Protein AF-A0A1X6YKL1-F1 (afdb_monomer_lite)

Sequence (80 aa):
MTGKGTVHADHVVNAGGLWAREVAAMAGVYVPLIPMERHCIVTDDVPEIYGRDSEHPMLSIAASESDLRQEEGGLSGGGR

pLDDT: mean 93.74, std 5.24, range [61.84, 98.06]

InterPro domains:
  IPR036188 FAD/NAD(P)-binding domain superfamily [G3DSA:3.50.50.60] (2-32)
  IPR036188 FAD/NAD(P)-binding domain superfamily [SSF51905] (2-60)

Organism: NCBI:txid396013

Structure (mmCIF, N/CA/C/O backbone):
data_AF-A0A1X6YKL1-F1
#
_entry.id   AF-A0A1X6YKL1-F1
#
loop_
_atom_site.group_PDB
_atom_site.id
_atom_site.type_symbol
_atom_site.label_atom_id
_atom_site.label_alt_id
_atom_site.label_comp_id
_atom_site.label_asym_id
_atom_site.label_entity_id
_atom_site.label_seq_id
_atom_site.pdbx_PDB_ins_code
_atom_site.Cartn_x
_atom_site.Cartn_y
_atom_site.Cartn_z
_atom_site.occupancy
_atom_site.B_iso_or_equiv
_atom_site.auth_seq_id
_atom_site.auth_comp_id
_atom_site.auth_asym_id
_atom_site.auth_atom_id
_atom_site.pdbx_PDB_model_num
ATOM 1 N N . MET A 1 1 ? -10.536 16.318 16.913 1.00 61.84 1 MET A N 1
ATOM 2 C CA . MET A 1 1 ? -10.769 17.735 16.555 1.00 61.84 1 MET A CA 1
ATOM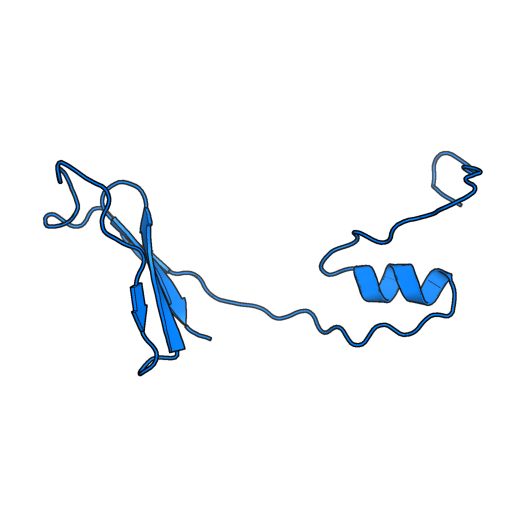 3 C C . MET A 1 1 ? -9.752 18.109 15.487 1.00 61.84 1 MET A C 1
ATOM 5 O O . MET A 1 1 ? -8.612 17.679 15.603 1.00 61.84 1 MET A O 1
ATOM 9 N N . THR A 1 2 ? -10.153 18.809 14.428 1.00 90.62 2 THR A N 1
ATOM 10 C CA . THR A 1 2 ? -9.218 19.284 13.391 1.00 90.62 2 THR A CA 1
ATOM 11 C C . THR A 1 2 ? -8.826 20.734 13.672 1.00 90.62 2 THR A C 1
ATOM 13 O O . THR A 1 2 ? -9.494 21.406 14.458 1.00 90.62 2 THR A O 1
ATOM 16 N N . GLY A 1 3 ? -7.823 21.265 12.968 1.00 95.12 3 GLY A N 1
ATOM 17 C CA . GLY A 1 3 ? -7.522 22.704 13.011 1.00 95.12 3 GLY A CA 1
ATOM 18 C C . GLY A 1 3 ? -8.670 23.608 12.524 1.00 95.12 3 GLY A C 1
ATOM 19 O O . GLY A 1 3 ? -8.622 24.812 12.733 1.00 95.12 3 GLY A O 1
ATOM 20 N N . LYS A 1 4 ? -9.711 23.041 11.895 1.00 95.81 4 LYS A N 1
ATOM 21 C CA . LYS A 1 4 ? -10.906 23.749 11.405 1.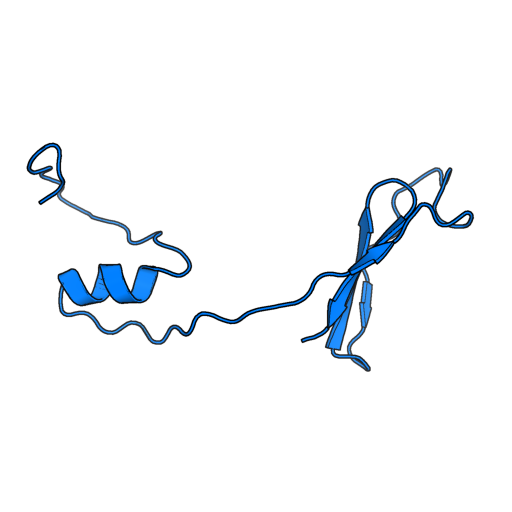00 95.81 4 LYS A CA 1
ATOM 22 C C . LYS A 1 4 ? -12.148 23.515 12.280 1.00 95.81 4 LYS A C 1
ATOM 24 O O . LYS A 1 4 ? -13.247 23.887 11.885 1.00 95.81 4 LYS A O 1
ATOM 29 N N . GLY A 1 5 ? -11.987 22.882 13.444 1.00 95.62 5 GLY A N 1
ATOM 30 C CA . GLY A 1 5 ? -13.080 22.546 14.359 1.00 95.62 5 GLY A CA 1
ATOM 31 C C . GLY A 1 5 ? -13.470 21.065 14.344 1.00 95.62 5 GLY A C 1
ATOM 32 O O . GLY A 1 5 ? -12.704 20.190 13.915 1.00 95.62 5 GLY A O 1
ATOM 33 N N . THR A 1 6 ? -14.657 20.780 14.879 1.00 96.50 6 THR A N 1
ATOM 34 C CA . THR A 1 6 ? -15.198 19.425 15.054 1.00 96.50 6 THR A CA 1
ATOM 35 C C . THR A 1 6 ? -16.175 19.086 13.936 1.00 96.50 6 THR A C 1
ATOM 37 O O . THR A 1 6 ? -17.048 19.883 13.607 1.00 96.50 6 THR A O 1
ATOM 40 N N . VAL A 1 7 ? -16.040 17.883 13.381 1.00 95.94 7 VAL A N 1
ATOM 41 C CA . VAL A 1 7 ? -16.989 17.300 12.429 1.00 95.94 7 VAL A CA 1
ATOM 42 C C . VAL A 1 7 ? -17.718 16.165 13.140 1.00 95.94 7 VAL A C 1
ATOM 44 O O . VAL A 1 7 ? -17.069 15.320 13.756 1.00 95.94 7 VAL A O 1
ATOM 47 N N . HIS A 1 8 ? -19.048 16.159 13.065 1.00 96.62 8 HIS A N 1
ATOM 48 C CA . HIS A 1 8 ? -19.889 15.071 13.561 1.00 96.62 8 HIS A CA 1
ATOM 49 C C . HIS A 1 8 ? -20.245 14.137 12.402 1.00 96.62 8 HIS A C 1
ATOM 51 O O . HIS A 1 8 ? -20.637 14.609 11.337 1.00 96.62 8 HIS A O 1
ATOM 57 N N . ALA A 1 9 ? -20.094 12.831 12.607 1.00 96.69 9 ALA A N 1
ATOM 58 C CA . ALA A 1 9 ? -20.437 11.803 11.633 1.00 96.69 9 ALA A CA 1
ATOM 59 C C . ALA A 1 9 ? -20.877 10.527 12.359 1.00 96.69 9 ALA A C 1
ATOM 61 O O . ALA A 1 9 ? -20.307 10.194 13.399 1.00 96.69 9 ALA A O 1
ATOM 62 N N . ASP A 1 10 ? -21.845 9.807 11.789 1.00 98.06 10 ASP A N 1
ATOM 63 C CA . ASP A 1 10 ? -22.303 8.514 12.320 1.00 98.06 10 ASP A CA 1
ATOM 64 C C . ASP A 1 10 ? -21.251 7.412 12.117 1.00 98.06 10 ASP A C 1
ATOM 66 O O . ASP A 1 10 ? -21.105 6.501 12.934 1.00 98.06 10 ASP A O 1
ATOM 70 N N . HIS A 1 11 ? -20.480 7.518 11.030 1.00 97.31 11 HIS A N 1
ATOM 71 C CA . HIS A 1 11 ? -19.434 6.573 10.658 1.00 97.31 11 HIS A CA 1
ATOM 72 C C . HIS A 1 11 ? -18.173 7.300 10.190 1.00 97.31 11 HIS A C 1
ATOM 74 O O . HIS A 1 11 ? -18.239 8.318 9.501 1.00 97.31 11 HIS A O 1
ATOM 80 N N . VAL A 1 12 ? -17.014 6.738 10.530 1.00 96.12 12 VAL A N 1
ATOM 81 C CA . VAL A 1 12 ? -15.697 7.226 10.107 1.00 96.12 12 VAL A CA 1
ATOM 82 C C . VAL A 1 12 ? -14.913 6.056 9.520 1.00 96.12 12 VAL A C 1
ATOM 84 O O . VAL A 1 12 ? -14.803 5.008 10.153 1.00 96.12 12 VAL A O 1
ATOM 87 N N . VAL A 1 13 ? -14.353 6.238 8.321 1.00 97.19 13 VAL A N 1
ATOM 88 C CA . VAL A 1 13 ? -13.493 5.247 7.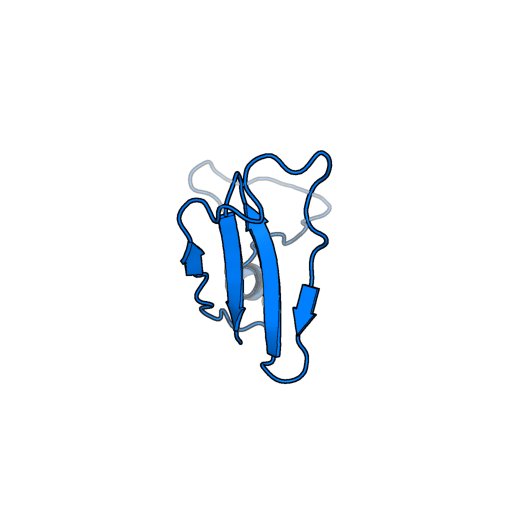656 1.00 97.19 13 VAL A CA 1
ATOM 89 C C . VAL A 1 13 ? -12.046 5.716 7.725 1.00 97.19 13 VAL A C 1
ATOM 91 O O . VAL A 1 13 ? -11.715 6.814 7.278 1.00 97.19 13 VAL A O 1
ATOM 94 N N . ASN A 1 14 ? -11.171 4.876 8.273 1.00 97.19 14 ASN A N 1
ATOM 95 C CA . ASN A 1 14 ? -9.739 5.137 8.282 1.00 97.19 14 ASN A CA 1
ATOM 96 C C . ASN A 1 14 ? -9.115 4.721 6.939 1.00 97.19 14 ASN A C 1
ATOM 98 O O . ASN A 1 14 ? -8.952 3.534 6.672 1.00 97.19 14 ASN A O 1
ATOM 102 N N . ALA A 1 15 ? -8.752 5.710 6.121 1.00 96.75 15 ALA A N 1
ATOM 103 C CA . ALA A 1 15 ? -8.036 5.546 4.852 1.00 96.75 15 ALA A CA 1
ATOM 104 C C . ALA A 1 15 ? -6.669 6.261 4.875 1.00 96.75 15 ALA A C 1
ATOM 106 O O . ALA A 1 15 ? -6.212 6.796 3.869 1.00 96.75 15 ALA A O 1
ATOM 107 N N . GLY A 1 16 ? -6.021 6.307 6.046 1.00 95.50 16 GLY A N 1
ATOM 108 C CA . GLY A 1 16 ? -4.800 7.084 6.285 1.00 95.50 16 GLY A CA 1
ATOM 109 C C . GLY A 1 16 ? -3.506 6.522 5.684 1.00 95.50 16 GLY A C 1
ATOM 110 O O . GLY A 1 16 ? -2.445 7.065 5.972 1.00 95.50 16 GLY A O 1
ATOM 111 N N . GLY A 1 17 ? -3.545 5.444 4.892 1.00 95.88 17 GLY A N 1
ATOM 112 C CA . GLY A 1 17 ? -2.350 4.843 4.281 1.00 95.88 17 GLY A CA 1
ATOM 113 C C . GLY A 1 17 ? -1.265 4.508 5.313 1.00 95.88 17 GLY A C 1
ATOM 114 O O . GLY A 1 17 ? -1.532 3.805 6.287 1.00 95.88 17 GLY A O 1
ATOM 115 N N . LEU A 1 18 ? -0.056 5.055 5.128 1.00 95.25 18 LEU A N 1
ATOM 116 C CA . LEU A 1 18 ? 1.070 4.890 6.061 1.00 95.25 18 LEU A CA 1
ATOM 117 C C . LEU A 1 18 ? 0.759 5.380 7.487 1.00 95.25 18 LEU A C 1
ATOM 119 O O . LEU A 1 18 ? 1.349 4.868 8.432 1.00 95.25 18 LEU A O 1
ATOM 123 N N . TRP A 1 19 ? -0.183 6.317 7.641 1.00 96.31 19 TRP A N 1
ATOM 124 C CA . TRP A 1 19 ? -0.616 6.881 8.926 1.00 96.31 19 TRP A CA 1
ATOM 125 C C . TRP A 1 19 ? -1.838 6.177 9.531 1.00 96.31 19 TRP A C 1
ATOM 127 O O . TRP A 1 19 ? -2.389 6.627 10.539 1.00 96.31 19 TRP A O 1
ATOM 137 N N . ALA A 1 20 ? -2.332 5.096 8.917 1.00 97.31 20 ALA A N 1
ATOM 138 C CA . ALA A 1 20 ? -3.552 4.432 9.374 1.00 97.31 20 ALA A CA 1
ATOM 139 C C . ALA A 1 20 ? -3.431 3.919 10.819 1.00 97.31 20 ALA A C 1
ATOM 141 O O . ALA A 1 20 ? -4.417 3.930 11.559 1.00 97.31 20 ALA A O 1
ATOM 142 N N . ARG A 1 21 ? -2.231 3.518 11.251 1.00 96.88 21 ARG A N 1
ATOM 143 C CA . ARG A 1 21 ? -1.977 3.077 12.628 1.00 96.88 21 ARG A CA 1
ATOM 144 C C . ARG A 1 21 ? -2.105 4.231 13.623 1.00 96.88 21 ARG A C 1
ATOM 146 O O . ARG A 1 21 ? -2.741 4.076 14.661 1.00 96.88 21 ARG A O 1
ATOM 153 N N . GLU A 1 22 ? -1.548 5.388 13.294 1.00 96.12 22 GLU A N 1
ATOM 154 C CA . GLU A 1 22 ? -1.587 6.606 14.100 1.00 96.12 22 GLU A CA 1
ATOM 155 C C . GLU A 1 22 ? -3.026 7.132 14.214 1.00 96.12 22 GLU A C 1
ATOM 157 O O . GLU A 1 22 ? -3.471 7.481 15.306 1.00 96.12 22 GLU A O 1
ATOM 162 N N . VAL A 1 23 ? -3.792 7.099 13.117 1.00 96.25 23 VAL A N 1
ATOM 163 C CA . VAL A 1 23 ? -5.220 7.462 13.117 1.00 96.25 23 VAL A CA 1
ATOM 164 C C . VAL A 1 23 ? -6.040 6.501 13.983 1.00 96.25 23 VAL A C 1
ATOM 166 O O . VAL A 1 23 ? -6.888 6.943 14.755 1.00 96.25 23 VAL A O 1
ATOM 169 N N . ALA A 1 24 ? -5.787 5.192 13.908 1.00 96.81 24 ALA A N 1
ATOM 170 C CA . ALA A 1 24 ? -6.501 4.210 14.725 1.00 96.81 24 ALA A CA 1
ATOM 171 C C . ALA A 1 24 ? -6.195 4.353 16.226 1.00 96.81 24 ALA A C 1
ATOM 173 O O . ALA A 1 24 ? -7.098 4.222 17.057 1.00 96.81 24 ALA A O 1
ATOM 174 N N . ALA A 1 25 ? -4.956 4.715 16.574 1.00 96.62 25 ALA A N 1
ATOM 175 C CA . ALA A 1 25 ? -4.557 4.975 17.954 1.00 96.62 25 ALA A CA 1
ATOM 176 C C . ALA A 1 25 ? -5.341 6.140 18.588 1.00 96.62 25 ALA A C 1
ATOM 178 O O . ALA A 1 25 ? -5.619 6.101 19.785 1.00 96.62 25 ALA A O 1
ATOM 179 N N . MET A 1 26 ? -5.786 7.129 17.799 1.00 95.88 26 MET A N 1
ATOM 180 C CA . MET A 1 26 ? -6.658 8.215 18.284 1.00 95.88 26 MET A CA 1
ATOM 181 C C . MET A 1 26 ? -8.021 7.711 18.785 1.00 95.88 26 MET A C 1
ATOM 183 O O . MET A 1 26 ? -8.666 8.389 19.581 1.00 95.88 26 MET A O 1
ATOM 187 N N . ALA A 1 27 ? -8.452 6.530 18.332 1.00 95.75 27 ALA A N 1
ATOM 188 C CA . ALA A 1 27 ? -9.655 5.838 18.788 1.00 95.75 27 ALA A CA 1
ATOM 189 C C . ALA A 1 27 ? -9.348 4.678 19.762 1.00 95.75 27 ALA A C 1
ATOM 191 O O . ALA A 1 27 ? -10.241 3.896 20.077 1.00 95.75 27 ALA A O 1
ATOM 192 N N . GLY A 1 28 ? -8.098 4.536 20.226 1.00 96.81 28 GLY A N 1
ATOM 193 C CA . GLY A 1 28 ? -7.673 3.445 21.111 1.00 96.81 28 GLY A CA 1
ATOM 194 C C . GLY A 1 28 ? -7.603 2.069 20.437 1.00 96.81 28 GLY A C 1
ATOM 195 O O . GLY A 1 28 ? -7.568 1.053 21.128 1.00 96.81 28 GLY A O 1
ATOM 196 N N . VAL A 1 29 ? -7.591 2.018 19.101 1.00 97.50 29 VAL A N 1
ATOM 197 C CA . VAL A 1 29 ? -7.568 0.770 18.327 1.00 97.50 29 VAL A CA 1
ATOM 198 C C . VAL A 1 29 ? -6.153 0.484 17.834 1.00 97.50 29 VAL A C 1
ATOM 200 O O . VAL A 1 29 ? -5.503 1.341 17.237 1.00 97.50 29 VAL A O 1
ATOM 203 N N . TYR A 1 30 ? -5.687 -0.748 18.041 1.00 96.75 30 TYR A N 1
ATOM 204 C CA . TYR A 1 30 ? -4.431 -1.224 17.467 1.00 96.75 30 TYR A CA 1
ATOM 205 C C . TYR A 1 30 ? -4.649 -1.780 16.057 1.00 96.75 30 TYR A C 1
ATOM 207 O O . TYR A 1 30 ? -5.516 -2.627 15.843 1.00 96.75 30 TYR A O 1
ATOM 215 N N . VAL A 1 31 ? -3.822 -1.333 15.109 1.00 96.62 31 VAL A N 1
ATOM 216 C CA . VAL A 1 31 ? -3.795 -1.841 13.733 1.00 96.62 31 VAL A CA 1
ATOM 217 C C . VAL A 1 31 ? -2.378 -2.346 13.427 1.00 96.62 31 VAL A C 1
ATOM 219 O O . VAL A 1 31 ? -1.429 -1.563 13.546 1.00 96.62 31 VAL A O 1
ATOM 222 N N . PRO A 1 32 ? -2.202 -3.627 13.041 1.00 95.56 32 PRO A N 1
ATOM 223 C CA . PRO A 1 32 ? -0.888 -4.243 12.853 1.00 95.56 32 PRO A CA 1
ATOM 224 C C . PRO A 1 32 ? -0.260 -3.853 11.503 1.00 95.56 32 PRO A C 1
ATOM 226 O O . PRO A 1 32 ? -0.140 -4.673 10.597 1.00 95.56 32 PRO A O 1
ATOM 229 N N . LEU A 1 33 ? 0.129 -2.583 11.362 1.00 94.62 33 LEU A N 1
ATOM 230 C CA . LEU A 1 33 ? 0.780 -2.031 10.168 1.00 94.62 33 LEU A CA 1
ATOM 231 C C . LEU A 1 33 ? 2.172 -1.479 10.494 1.00 94.62 33 LEU A C 1
ATOM 233 O O . LEU A 1 33 ? 2.399 -0.895 11.560 1.00 94.62 33 LEU A O 1
ATOM 237 N N . ILE A 1 34 ? 3.095 -1.643 9.545 1.00 94.38 34 ILE A N 1
ATOM 238 C CA . ILE A 1 34 ? 4.463 -1.118 9.591 1.00 94.38 34 ILE A CA 1
ATOM 239 C C . ILE A 1 34 ? 4.756 -0.469 8.229 1.00 94.38 34 ILE A C 1
ATOM 241 O O . ILE A 1 34 ? 4.667 -1.162 7.215 1.00 94.38 34 ILE A O 1
ATOM 245 N N . PRO A 1 35 ? 5.081 0.837 8.176 1.00 92.31 35 PRO A N 1
ATOM 246 C CA . PRO A 1 35 ? 5.579 1.479 6.964 1.00 92.31 35 PRO A CA 1
ATOM 247 C C . PRO A 1 35 ? 6.871 0.816 6.495 1.00 92.31 35 PRO A C 1
ATOM 249 O O . PRO A 1 35 ? 7.766 0.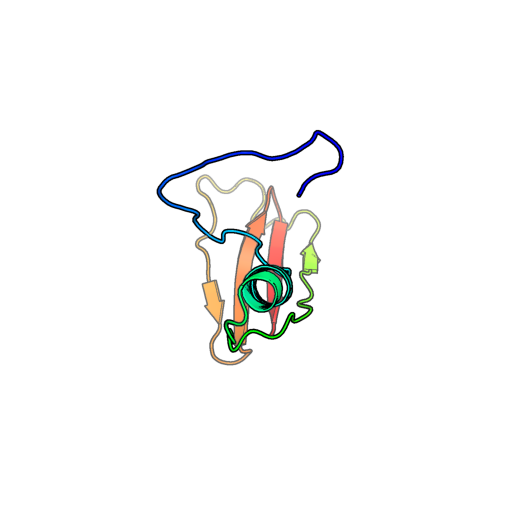574 7.304 1.00 92.31 35 PRO A O 1
ATOM 252 N N . MET A 1 36 ? 6.970 0.540 5.199 1.00 92.88 36 MET A N 1
ATOM 253 C CA . MET A 1 36 ? 8.171 -0.034 4.602 1.00 92.88 36 MET A CA 1
ATOM 254 C C . MET A 1 36 ? 8.590 0.795 3.401 1.00 92.88 36 MET A C 1
ATOM 256 O O . MET A 1 36 ? 7.752 1.236 2.612 1.00 92.88 36 MET A O 1
ATOM 260 N N . GLU A 1 37 ? 9.894 0.996 3.280 1.00 91.94 37 GLU A N 1
ATOM 261 C CA . GLU A 1 37 ? 10.493 1.579 2.092 1.00 91.94 37 GLU A CA 1
ATOM 262 C C . GLU A 1 37 ? 10.622 0.505 1.016 1.00 91.94 37 GLU A C 1
ATOM 264 O O . GLU A 1 37 ? 10.881 -0.665 1.305 1.00 91.94 37 GLU A O 1
ATOM 269 N N . ARG A 1 38 ? 10.439 0.915 -0.237 1.00 90.88 38 ARG A N 1
ATOM 270 C CA . ARG A 1 38 ? 10.697 0.078 -1.400 1.00 90.88 38 ARG A CA 1
ATOM 271 C C . ARG A 1 38 ? 11.347 0.923 -2.479 1.00 90.88 38 ARG A C 1
ATOM 273 O O . ARG A 1 38 ? 10.825 1.981 -2.827 1.00 90.88 38 ARG A O 1
ATOM 280 N N . HIS A 1 39 ? 12.462 0.444 -3.014 1.00 92.69 39 HIS A N 1
ATOM 281 C CA . HIS A 1 39 ? 13.111 1.086 -4.147 1.00 92.69 39 HIS A CA 1
ATOM 282 C C . HIS A 1 39 ? 12.410 0.710 -5.450 1.00 92.69 39 HIS A C 1
ATOM 284 O O . HIS A 1 39 ? 12.113 -0.459 -5.695 1.00 92.69 39 HIS A O 1
ATOM 290 N N . CYS A 1 40 ? 12.215 1.711 -6.298 1.00 91.94 40 CYS A N 1
ATOM 291 C CA . CYS A 1 40 ? 11.852 1.524 -7.692 1.00 91.94 40 CYS A CA 1
ATOM 292 C C . CYS A 1 40 ? 12.994 2.068 -8.547 1.00 91.94 40 CYS A C 1
ATOM 294 O O . CYS A 1 40 ? 13.475 3.177 -8.313 1.00 91.94 40 CYS A O 1
ATOM 296 N N . ILE A 1 41 ? 13.427 1.278 -9.520 1.00 94.38 41 ILE A N 1
ATOM 297 C CA . ILE A 1 41 ? 14.387 1.669 -10.547 1.00 94.38 41 ILE A CA 1
ATOM 298 C C . ILE A 1 41 ? 13.592 1.930 -11.821 1.00 94.38 41 ILE A C 1
ATOM 300 O O . ILE A 1 41 ? 12.671 1.179 -12.143 1.00 94.38 41 ILE A O 1
ATOM 304 N N . VAL A 1 42 ? 13.955 2.993 -12.529 1.00 95.62 42 VAL A N 1
ATOM 305 C CA . VAL A 1 42 ? 13.394 3.356 -13.831 1.00 95.62 42 VAL A CA 1
ATOM 306 C C . VAL A 1 42 ? 14.556 3.465 -14.802 1.00 95.62 42 VAL A C 1
ATOM 308 O O . VAL A 1 42 ? 15.577 4.071 -14.470 1.00 95.62 42 VAL A O 1
ATOM 311 N N . THR A 1 43 ? 14.427 2.832 -15.961 1.00 96.06 43 THR A N 1
ATOM 312 C CA . THR A 1 43 ? 15.424 2.927 -17.026 1.00 96.06 43 THR A CA 1
ATOM 313 C C . THR A 1 43 ? 15.089 4.069 -17.977 1.00 96.06 43 THR A C 1
ATOM 315 O O . THR A 1 43 ? 13.932 4.468 -18.090 1.00 96.06 43 THR A O 1
ATOM 318 N N . ASP A 1 44 ? 16.092 4.528 -18.722 1.00 95.81 44 ASP A N 1
ATOM 319 C CA . ASP A 1 44 ? 15.854 5.264 -19.965 1.00 95.81 44 ASP A CA 1
ATOM 320 C C . ASP A 1 44 ? 15.198 4.345 -21.021 1.00 95.81 44 ASP A C 1
ATOM 322 O O . ASP A 1 44 ? 14.972 3.149 -20.779 1.00 95.81 44 ASP A O 1
ATOM 326 N N . ASP A 1 45 ? 14.920 4.895 -22.204 1.00 96.06 45 ASP A N 1
ATOM 327 C CA . ASP A 1 45 ? 14.365 4.147 -23.333 1.00 96.06 45 ASP A CA 1
ATOM 328 C C . ASP A 1 45 ? 15.224 2.925 -23.690 1.00 96.06 45 ASP A C 1
ATOM 330 O O . ASP A 1 45 ? 16.435 3.012 -23.916 1.00 96.06 45 ASP A O 1
ATOM 334 N N . VAL A 1 46 ? 14.565 1.771 -23.791 1.00 95.12 46 VAL A N 1
ATOM 335 C CA . VAL A 1 46 ? 15.170 0.503 -24.201 1.00 95.12 46 VAL A CA 1
ATOM 336 C C . VAL A 1 46 ? 14.739 0.232 -25.644 1.00 95.12 46 VAL A C 1
ATOM 338 O O . VAL A 1 46 ? 13.539 0.107 -25.879 1.00 95.12 46 VAL A O 1
ATOM 341 N N . PRO A 1 47 ? 15.652 0.118 -26.628 1.00 93.12 47 PRO A N 1
ATOM 342 C CA . PRO A 1 47 ? 15.294 -0.008 -28.047 1.00 93.12 47 PRO A CA 1
ATOM 343 C C . PRO A 1 47 ? 14.311 -1.141 -28.374 1.00 93.12 47 PRO A C 1
ATOM 345 O O . PRO A 1 47 ? 13.502 -1.019 -29.285 1.00 93.12 47 PRO A O 1
ATOM 348 N N . GLU A 1 48 ? 14.361 -2.245 -27.631 1.00 92.62 48 GLU A N 1
ATOM 349 C CA . GLU A 1 48 ? 13.484 -3.409 -27.793 1.00 92.62 48 GLU A CA 1
ATOM 350 C C . GLU A 1 48 ? 12.061 -3.191 -27.242 1.00 92.62 48 GLU A C 1
ATOM 352 O O . GLU A 1 48 ? 11.145 -3.972 -27.532 1.00 92.62 48 GLU A O 1
ATOM 357 N N . ILE A 1 49 ? 11.886 -2.151 -26.426 1.00 94.00 49 ILE A N 1
ATOM 358 C CA . ILE A 1 49 ? 10.616 -1.702 -25.849 1.00 94.00 49 ILE A CA 1
ATOM 359 C C . ILE A 1 49 ? 10.083 -0.492 -26.623 1.00 94.00 49 ILE A C 1
ATOM 361 O O . ILE A 1 49 ? 8.891 -0.426 -26.937 1.00 94.00 49 ILE A O 1
ATOM 365 N N . TYR A 1 50 ? 10.976 0.427 -26.985 1.00 89.56 50 TYR A N 1
ATOM 366 C CA . TYR A 1 50 ? 10.675 1.622 -27.749 1.00 89.56 50 TYR A CA 1
ATOM 367 C C . TYR A 1 50 ? 10.123 1.268 -29.137 1.00 89.56 50 TYR A C 1
ATOM 369 O O . TYR A 1 50 ? 10.775 0.614 -29.948 1.00 89.56 50 TYR A O 1
ATOM 377 N N . GLY A 1 51 ? 8.901 1.719 -29.427 1.00 86.06 51 GLY A N 1
ATOM 378 C CA . GLY A 1 51 ? 8.267 1.514 -30.732 1.00 86.06 51 GLY A CA 1
ATOM 379 C C . GLY A 1 51 ? 7.587 0.156 -30.923 1.00 86.06 51 GLY A C 1
ATOM 380 O O . GLY A 1 51 ? 7.254 -0.194 -32.053 1.00 86.06 51 GLY A O 1
ATOM 381 N N . ARG A 1 52 ? 7.347 -0.609 -29.849 1.00 92.56 52 ARG A N 1
ATOM 382 C CA . ARG A 1 52 ? 6.452 -1.774 -29.913 1.00 92.56 52 ARG A CA 1
ATOM 383 C C . ARG A 1 52 ? 5.018 -1.339 -30.223 1.00 92.56 52 ARG A C 1
ATOM 385 O O . ARG A 1 52 ? 4.528 -0.361 -29.668 1.00 92.56 52 ARG A O 1
ATOM 392 N N . ASP A 1 53 ? 4.315 -2.144 -31.018 1.00 93.12 53 ASP A N 1
ATOM 393 C CA . ASP A 1 53 ? 2.897 -1.919 -31.351 1.00 93.12 53 ASP A CA 1
ATOM 394 C C . ASP A 1 53 ? 1.955 -2.085 -30.144 1.00 93.12 53 ASP A C 1
ATOM 396 O O . ASP A 1 53 ? 0.802 -1.652 -30.172 1.00 93.12 53 ASP A O 1
ATOM 400 N N . SER A 1 54 ? 2.429 -2.738 -29.081 1.00 93.56 54 SER A N 1
ATOM 401 C CA . SER A 1 54 ? 1.681 -2.967 -27.850 1.00 93.56 54 SER A CA 1
ATOM 402 C C . SER A 1 54 ? 2.592 -2.918 -26.629 1.00 93.56 54 SER A C 1
ATOM 404 O O . SER A 1 54 ? 3.753 -3.337 -26.696 1.00 93.56 54 SER A O 1
ATOM 406 N N . GLU A 1 55 ? 2.022 -2.503 -25.500 1.00 93.38 55 GLU A N 1
ATOM 407 C CA . GLU A 1 55 ? 2.699 -2.471 -24.205 1.00 93.38 55 GLU A CA 1
ATOM 408 C C . GLU A 1 55 ? 3.281 -3.847 -23.845 1.00 93.38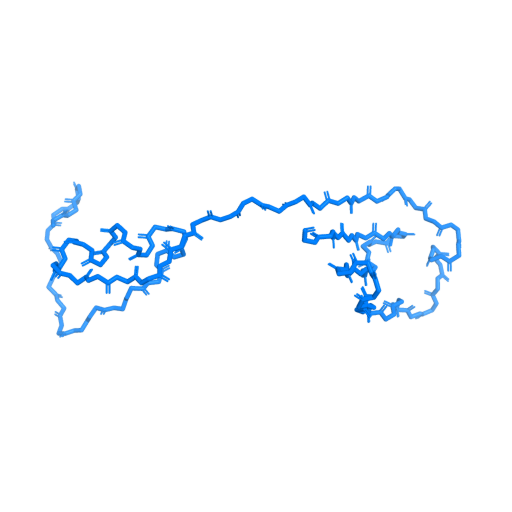 55 GLU A C 1
ATOM 410 O O . GLU A 1 55 ? 2.650 -4.896 -24.021 1.00 93.38 55 GLU A O 1
ATOM 415 N N . HIS A 1 56 ? 4.521 -3.845 -23.370 1.00 95.00 56 HIS A N 1
ATOM 416 C CA . HIS A 1 56 ? 5.177 -5.021 -22.842 1.00 95.00 56 HIS A CA 1
ATOM 417 C C . HIS A 1 56 ? 4.442 -5.477 -21.570 1.00 95.00 56 HIS A C 1
ATOM 419 O O . HIS A 1 56 ? 4.186 -4.665 -20.680 1.00 95.00 56 HIS A O 1
ATOM 425 N N . PRO A 1 57 ? 4.118 -6.775 -21.438 1.00 94.75 57 PRO A N 1
ATOM 426 C CA . PRO A 1 57 ? 3.366 -7.266 -20.292 1.00 94.75 57 PRO A CA 1
ATOM 427 C C . PRO A 1 57 ? 4.123 -7.036 -18.983 1.00 94.75 57 PRO A C 1
ATOM 429 O O . PRO A 1 57 ? 5.349 -7.152 -18.925 1.00 94.75 57 PRO A O 1
ATOM 432 N N . MET A 1 58 ? 3.379 -6.775 -17.910 1.00 95.19 58 MET A N 1
ATOM 433 C CA . MET A 1 58 ? 3.946 -6.773 -16.568 1.00 95.19 58 MET A CA 1
ATOM 434 C C . MET A 1 58 ? 4.435 -8.181 -16.213 1.00 95.19 58 MET A C 1
ATOM 436 O O . MET A 1 58 ? 3.707 -9.166 -16.359 1.00 95.19 58 MET A O 1
ATOM 440 N N . LEU A 1 59 ? 5.670 -8.269 -15.734 1.00 95.19 59 LEU A N 1
ATOM 441 C CA . LEU A 1 59 ? 6.308 -9.504 -15.314 1.00 95.19 59 LEU A CA 1
ATOM 442 C C . LEU A 1 59 ? 6.432 -9.528 -13.797 1.00 95.19 59 LEU A C 1
ATOM 444 O O . LEU A 1 59 ? 6.925 -8.584 -13.189 1.00 95.19 59 LEU A O 1
ATOM 448 N N . SER A 1 60 ? 6.046 -10.651 -13.200 1.00 95.31 60 SER A N 1
ATOM 449 C CA . SER A 1 60 ? 6.405 -10.990 -11.826 1.00 95.31 60 SER A CA 1
ATOM 450 C C . SER A 1 60 ? 7.510 -12.038 -11.867 1.00 95.31 60 SER A C 1
ATOM 452 O O . SER A 1 60 ? 7.329 -13.131 -12.405 1.00 95.31 60 SER A O 1
ATOM 454 N N . ILE A 1 61 ? 8.674 -11.688 -11.331 1.00 93.94 61 ILE A N 1
ATOM 455 C CA 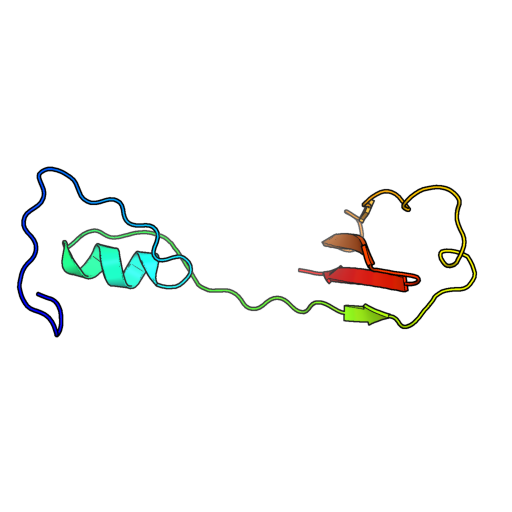. ILE A 1 61 ? 9.883 -12.503 -11.361 1.00 93.94 61 ILE A CA 1
ATOM 456 C C . ILE A 1 61 ? 10.108 -13.058 -9.960 1.00 93.94 61 ILE A C 1
ATOM 458 O O . ILE A 1 61 ? 10.801 -12.470 -9.134 1.00 93.94 61 ILE A O 1
ATOM 462 N N . ALA A 1 62 ? 9.514 -14.221 -9.689 1.00 93.19 62 ALA A N 1
ATOM 463 C CA . ALA A 1 62 ? 9.572 -14.849 -8.369 1.00 93.19 62 ALA A CA 1
ATOM 464 C C . ALA A 1 62 ? 11.008 -15.154 -7.908 1.00 93.19 62 ALA A C 1
ATOM 466 O O . ALA A 1 62 ? 11.310 -15.023 -6.728 1.00 93.19 62 ALA A O 1
ATOM 467 N N . ALA A 1 63 ? 11.904 -15.517 -8.833 1.00 94.88 63 ALA A N 1
ATOM 468 C CA . ALA A 1 63 ? 13.288 -15.869 -8.509 1.00 94.88 63 ALA A CA 1
ATOM 469 C C . ALA A 1 63 ? 14.104 -14.703 -7.923 1.00 94.88 63 ALA A C 1
ATOM 471 O O . ALA A 1 63 ? 15.049 -14.944 -7.179 1.00 94.88 63 ALA A O 1
ATOM 472 N N . SER A 1 64 ? 13.748 -13.462 -8.260 1.00 90.38 64 SER A N 1
ATOM 473 C CA . SER A 1 64 ? 14.383 -12.250 -7.736 1.00 90.38 64 SER A CA 1
ATOM 474 C C . SER A 1 64 ? 13.433 -11.422 -6.871 1.00 90.38 64 SER A C 1
ATOM 476 O O . SER A 1 64 ? 13.745 -10.275 -6.562 1.00 90.38 64 SER A O 1
ATOM 478 N N . GLU A 1 65 ? 12.250 -11.954 -6.548 1.00 93.25 65 GLU A N 1
ATOM 479 C CA . GLU A 1 65 ? 11.185 -11.250 -5.819 1.00 93.25 65 GLU A CA 1
ATOM 480 C C . GLU A 1 65 ? 10.916 -9.838 -6.363 1.00 93.25 65 GLU A C 1
ATOM 482 O O . GLU A 1 65 ? 10.692 -8.884 -5.616 1.00 93.25 65 GLU A O 1
ATOM 487 N N . SER A 1 66 ? 10.985 -9.699 -7.686 1.00 93.06 66 SER A N 1
ATOM 488 C CA . SER A 1 66 ? 10.887 -8.411 -8.365 1.00 93.06 66 SER A CA 1
ATOM 489 C C . SER A 1 66 ? 9.728 -8.392 -9.344 1.00 93.06 66 SER A C 1
ATOM 491 O O . SER A 1 66 ? 9.268 -9.431 -9.820 1.00 93.06 66 SER A O 1
ATOM 493 N N . ASP A 1 67 ? 9.282 -7.195 -9.678 1.00 94.38 67 ASP A N 1
ATOM 494 C CA . ASP A 1 67 ? 8.383 -6.955 -10.796 1.00 94.38 67 ASP A CA 1
ATOM 495 C C . ASP A 1 67 ? 9.056 -6.056 -11.827 1.00 94.38 67 ASP A C 1
ATOM 497 O O . ASP A 1 67 ? 9.951 -5.280 -11.492 1.00 94.38 67 ASP A O 1
ATOM 501 N N . LEU A 1 68 ? 8.636 -6.201 -13.080 1.00 95.31 68 LEU A N 1
ATOM 502 C CA . LEU A 1 68 ? 8.977 -5.292 -14.162 1.00 95.31 68 LEU A CA 1
ATOM 503 C C . LEU A 1 68 ? 7.714 -4.937 -14.932 1.00 95.31 68 LEU A C 1
ATOM 505 O O . LEU A 1 68 ? 6.917 -5.814 -15.270 1.00 95.31 68 LEU A O 1
ATOM 509 N N . ARG A 1 69 ? 7.562 -3.664 -15.266 1.00 95.44 69 ARG A N 1
ATOM 510 C CA . ARG A 1 69 ? 6.518 -3.170 -16.158 1.00 95.44 69 ARG A CA 1
ATOM 511 C C . ARG A 1 69 ? 7.094 -2.153 -17.124 1.00 95.44 69 ARG A C 1
ATOM 513 O O . ARG A 1 69 ? 8.123 -1.542 -16.844 1.00 95.44 69 ARG A O 1
ATOM 520 N N . GLN A 1 70 ? 6.418 -1.969 -18.250 1.00 95.62 70 GLN A N 1
ATOM 521 C CA . GLN A 1 70 ? 6.761 -0.883 -19.152 1.00 95.62 70 GLN A CA 1
ATOM 522 C C . GLN A 1 70 ? 6.435 0.466 -18.504 1.00 95.62 70 GLN A C 1
ATOM 524 O O . GLN A 1 70 ? 5.396 0.638 -17.861 1.00 95.62 70 GLN A O 1
ATOM 529 N N . GLU A 1 71 ? 7.349 1.411 -18.687 1.00 93.88 71 GLU A N 1
ATOM 530 C CA . GLU A 1 71 ? 7.144 2.832 -18.422 1.00 93.88 71 GLU A CA 1
ATOM 531 C C . GLU A 1 71 ? 7.670 3.577 -19.631 1.00 93.88 71 GLU A C 1
ATOM 533 O O . GLU A 1 71 ? 8.867 3.539 -19.910 1.00 93.88 71 GLU A O 1
ATOM 538 N N . GLU A 1 72 ? 6.773 4.225 -20.366 1.00 89.38 72 GLU A N 1
ATOM 539 C CA . GLU A 1 72 ? 7.132 4.909 -21.609 1.00 89.38 72 GLU A CA 1
ATOM 540 C C . GLU A 1 72 ? 7.872 3.963 -22.580 1.00 89.38 72 GLU A C 1
ATOM 542 O O . GLU A 1 72 ? 7.337 2.902 -22.916 1.00 89.38 72 GLU A O 1
ATOM 547 N N . GLY A 1 73 ? 9.065 4.330 -23.060 1.00 92.44 73 GLY A N 1
ATOM 548 C CA . GLY A 1 73 ? 9.904 3.487 -23.915 1.00 92.44 73 GLY A CA 1
ATOM 549 C C . GLY A 1 73 ? 10.881 2.583 -23.155 1.00 92.44 73 GLY A C 1
ATOM 550 O O . GLY A 1 73 ? 11.667 1.885 -23.794 1.00 92.44 73 GLY A O 1
ATOM 551 N N . GLY A 1 74 ? 10.846 2.582 -21.821 1.00 95.12 74 GLY A N 1
ATOM 552 C CA . GLY A 1 74 ? 11.730 1.816 -20.944 1.00 95.12 74 GLY A CA 1
ATOM 553 C C . GLY A 1 74 ? 10.979 0.863 -20.010 1.00 95.12 74 GLY A C 1
ATOM 554 O O . GLY A 1 74 ? 9.848 0.442 -20.270 1.00 95.12 74 GLY A O 1
ATOM 555 N N . LEU A 1 75 ? 11.627 0.493 -18.906 1.00 95.75 75 LEU A N 1
ATOM 556 C CA . LEU A 1 75 ? 11.079 -0.392 -17.881 1.00 95.75 75 LEU A CA 1
ATOM 557 C C . LEU A 1 75 ? 11.202 0.256 -16.498 1.00 95.75 75 LEU A C 1
ATOM 559 O O . LEU A 1 75 ? 12.225 0.863 -16.176 1.00 95.75 75 LEU A O 1
ATOM 563 N N . SER A 1 76 ? 10.199 0.054 -15.645 1.00 95.38 76 SER A N 1
ATOM 564 C CA . SER A 1 76 ? 10.377 0.176 -14.197 1.00 95.38 76 SER A CA 1
ATOM 565 C C . SER A 1 76 ? 10.197 -1.147 -13.499 1.00 95.38 76 SER A C 1
ATOM 567 O O . SER A 1 76 ? 9.491 -2.045 -13.958 1.00 95.38 76 SER A O 1
ATOM 569 N N . GLY A 1 77 ? 10.839 -1.242 -12.346 1.00 92.75 77 GLY A N 1
ATOM 570 C CA . GLY A 1 77 ? 10.676 -2.363 -11.454 1.00 92.75 77 GLY A CA 1
ATOM 571 C C . GLY A 1 77 ? 11.346 -2.129 -10.124 1.00 92.75 77 GLY A C 1
ATOM 572 O O . GLY A 1 77 ? 12.108 -1.182 -9.925 1.00 92.75 77 GLY A O 1
ATOM 573 N N . GLY A 1 78 ? 11.067 -3.026 -9.200 1.00 89.06 78 GLY A N 1
ATOM 574 C CA . GLY A 1 78 ? 11.698 -3.038 -7.895 1.00 89.06 78 GLY A CA 1
ATOM 575 C C . GLY A 1 78 ? 11.763 -4.460 -7.379 1.00 89.06 78 GLY A C 1
ATOM 576 O O . GLY A 1 78 ? 10.908 -5.284 -7.701 1.00 89.06 78 GLY A O 1
ATOM 577 N N . GLY A 1 79 ? 12.779 -4.743 -6.576 1.00 84.56 79 GLY A N 1
ATOM 578 C CA . GLY A 1 79 ? 12.787 -5.911 -5.703 1.00 84.56 79 GLY A CA 1
ATOM 579 C C . GLY A 1 79 ? 12.027 -5.618 -4.415 1.00 84.56 79 GLY A C 1
ATOM 580 O O . GLY A 1 79 ? 11.622 -4.477 -4.153 1.00 84.56 79 GLY A O 1
ATOM 581 N N . ARG A 1 80 ? 11.800 -6.656 -3.619 1.00 68.31 80 ARG A N 1
ATOM 582 C CA . ARG A 1 80 ? 11.610 -6.480 -2.182 1.00 68.31 80 ARG A CA 1
ATOM 583 C C . ARG A 1 80 ? 12.970 -6.422 -1.486 1.00 68.31 80 ARG A C 1
ATOM 585 O O . ARG A 1 80 ? 13.916 -7.052 -2.003 1.00 68.31 80 ARG A O 1
#

Secondary structure (DSSP, 8-state):
-BTTB----S------GGGHHHHHHTTT------------EE----TTTTT-SSPPPPEEEGGGTEEEEEETTEEEEEE-

Radius of gyration: 20.52 Å; chains: 1; bounding box: 38×40×52 Å

Foldseek 3Di:
DDPVDDDDDPDDDQPPVQCSQVVCVVVVDGDPDDDDDWDKDWDDADPVQAPDPDFDDWDQDVVQQKIWGDDHRTIMMTHD